Protein AF-A0A8B9P6G5-F1 (afdb_monomer_lite)

Sequence (160 aa):
PILQTDAKRKMTEEEDNFTREVTEFNNEYGLTSNRDLLIKKKVKTEINDLENEAALLKSEMESMEHKNVQLNALQLQKNELKQDLFALQSKLKVIRKAKGITKDLEAEKVQVTEKPQTDPECLRLKKELENYKEDHWENICETFRTEIEILQMEKKKLVF

pLDDT: mean 90.41, std 10.18, range [47.53, 98.62]

Secondary structure (DSSP, 8-state):
-HHHHHHHHHHHHHHHHHHHHHHHHHHHTT-STTHHHHHHHHHHHHHHHHHHHHHHHHHHHHHHHHHHHHHHHHHHHHHHHHHHHHHHHHHHHHHHHHHHHHHHHHHHHHHHHHHHHH-HHHHHHHHHHHHIIIIIHHHHHHHHHHHHHHHHHHHHHTT-

InterPro domains:
  IPR029618 Coiled-coil domain-containing protein 172 [PF28385] (6-151)
  IPR029618 Coiled-coil domain-containing protein 172 [PTHR22419] (6-156)

Structure (mmCIF, N/CA/C/O backbone):
data_AF-A0A8B9P6G5-F1
#
_entry.id   AF-A0A8B9P6G5-F1
#
loop_
_atom_site.group_PDB
_atom_site.id
_atom_site.type_symbol
_atom_site.label_atom_id
_atom_site.label_alt_id
_atom_site.label_comp_id
_atom_site.label_asym_id
_atom_site.label_entity_id
_atom_site.label_seq_id
_atom_site.pdbx_PDB_ins_code
_atom_site.Cartn_x
_atom_site.Cartn_y
_atom_site.Cartn_z
_atom_site.occupancy
_atom_site.B_iso_or_equiv
_atom_site.auth_seq_id
_atom_site.auth_comp_id
_atom_site.auth_asym_id
_atom_site.auth_atom_id
_atom_site.pdbx_PDB_model_num
ATOM 1 N N . PRO A 1 1 ? -62.113 34.111 59.121 1.00 60.06 1 PRO A N 1
ATOM 2 C CA . PRO A 1 1 ? -62.523 32.797 58.557 1.00 60.06 1 PRO A CA 1
ATOM 3 C C . PRO A 1 1 ? -61.521 32.231 57.534 1.00 60.06 1 PRO A C 1
ATOM 5 O O . PRO A 1 1 ? -61.007 31.147 57.764 1.00 60.06 1 PRO A O 1
ATOM 8 N N . ILE A 1 2 ? -61.186 32.983 56.474 1.00 58.94 2 ILE A N 1
ATOM 9 C CA . ILE A 1 2 ? -60.310 32.534 55.364 1.00 58.94 2 ILE A CA 1
ATOM 10 C C . ILE A 1 2 ? -58.850 32.293 55.815 1.00 58.94 2 ILE A C 1
ATOM 12 O O . ILE A 1 2 ? -58.266 31.254 55.526 1.00 58.94 2 ILE A O 1
ATOM 16 N N . LEU A 1 3 ? -58.293 33.183 56.644 1.00 60.19 3 LEU A N 1
ATOM 17 C CA . LEU A 1 3 ? -56.937 33.031 57.208 1.00 60.19 3 LEU A CA 1
ATOM 18 C C . LEU A 1 3 ? -56.778 31.792 58.112 1.00 60.19 3 LEU A C 1
ATOM 20 O O . LEU A 1 3 ? -55.692 31.234 58.228 1.00 60.19 3 LEU A O 1
ATOM 24 N N . GLN A 1 4 ? -57.864 31.346 58.752 1.00 63.97 4 GLN A N 1
ATOM 25 C CA . GLN A 1 4 ? -57.852 30.197 59.661 1.00 63.97 4 GLN A CA 1
ATOM 26 C C . GLN A 1 4 ? -57.921 28.865 58.897 1.00 63.97 4 GLN A C 1
ATOM 28 O O . GLN A 1 4 ? -57.390 27.860 59.362 1.00 63.97 4 GLN A O 1
ATOM 33 N N . THR A 1 5 ? -58.543 28.857 57.714 1.00 69.62 5 THR A N 1
ATOM 34 C CA . THR A 1 5 ? -58.526 27.717 56.786 1.00 69.62 5 THR A CA 1
ATOM 35 C C . THR A 1 5 ? -57.180 27.571 56.074 1.00 69.62 5 THR A C 1
ATOM 37 O O . THR A 1 5 ? -56.708 26.447 55.932 1.00 69.62 5 THR A O 1
ATOM 40 N N . ASP A 1 6 ? -56.515 28.674 55.717 1.00 74.44 6 ASP A N 1
ATOM 41 C CA . ASP A 1 6 ? -55.178 28.631 55.102 1.00 74.44 6 ASP A CA 1
ATOM 42 C C . ASP A 1 6 ? -54.092 28.186 56.091 1.00 74.44 6 ASP A C 1
ATOM 44 O O . ASP A 1 6 ? -53.220 27.394 55.740 1.00 74.44 6 ASP A O 1
ATOM 48 N N . ALA A 1 7 ? -54.171 28.630 57.350 1.00 79.62 7 ALA A N 1
ATOM 49 C CA . ALA A 1 7 ? -53.271 28.167 58.406 1.00 79.62 7 ALA A CA 1
ATOM 50 C C . ALA A 1 7 ? -53.431 26.663 58.686 1.00 79.62 7 ALA A C 1
ATOM 52 O O . ALA A 1 7 ? -52.439 25.963 58.870 1.00 79.62 7 ALA A O 1
ATOM 53 N N . LYS A 1 8 ? -54.670 26.150 58.666 1.00 83.19 8 LYS A N 1
ATOM 54 C CA . LYS A 1 8 ? -54.934 24.710 58.794 1.00 83.19 8 LYS A CA 1
ATOM 55 C C . LYS A 1 8 ? -54.359 23.916 57.626 1.00 83.19 8 LYS A C 1
ATOM 57 O O . LYS A 1 8 ? -53.746 22.890 57.878 1.00 83.19 8 LYS A O 1
ATOM 62 N N . ARG A 1 9 ? -54.510 24.401 56.386 1.00 87.25 9 ARG A N 1
ATOM 63 C CA . ARG A 1 9 ? -53.948 23.750 55.190 1.00 87.25 9 ARG A CA 1
ATOM 64 C C . ARG A 1 9 ? -52.421 23.678 55.245 1.00 87.25 9 ARG A C 1
ATOM 66 O O . ARG A 1 9 ? -51.871 22.606 55.047 1.00 87.25 9 ARG A O 1
ATOM 73 N N . LYS A 1 10 ? -51.751 24.789 55.572 1.00 88.56 10 LYS A N 1
ATOM 74 C CA . LYS A 1 10 ? -50.284 24.816 55.711 1.00 88.56 10 LYS A CA 1
ATOM 75 C C . LYS A 1 10 ? -49.778 23.865 56.792 1.00 88.56 10 LYS A C 1
ATOM 77 O O . LYS A 1 10 ? -48.741 23.246 56.623 1.00 88.56 10 LYS A O 1
ATOM 82 N N . MET A 1 11 ? -50.515 23.748 57.894 1.00 88.69 11 MET A N 1
ATOM 83 C CA . MET A 1 11 ? -50.183 22.809 58.964 1.00 88.69 11 MET A CA 1
ATOM 84 C C . MET A 1 11 ? -50.284 21.352 58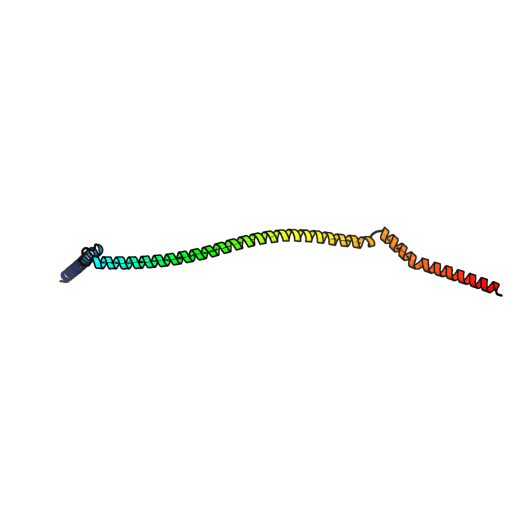.499 1.00 88.69 11 MET A C 1
ATOM 86 O O . MET A 1 11 ? -49.424 20.560 58.854 1.00 88.69 11 MET A O 1
ATOM 90 N N . THR A 1 12 ? -51.289 21.015 57.682 1.00 91.50 12 THR A N 1
ATOM 91 C CA . THR A 1 12 ? -51.428 19.654 57.132 1.00 91.50 12 THR A CA 1
ATOM 92 C C . THR A 1 12 ? -50.346 19.355 56.098 1.00 91.50 12 THR A C 1
ATOM 94 O O . THR A 1 12 ? -49.757 18.285 56.137 1.00 91.50 12 THR A O 1
ATOM 97 N N . GLU A 1 13 ? -50.028 20.313 55.220 1.00 92.88 13 GLU A N 1
ATOM 98 C CA . GLU A 1 13 ? -48.918 20.174 54.267 1.00 92.88 13 GLU A CA 1
ATOM 99 C C . GLU A 1 13 ? -47.581 19.934 54.972 1.00 92.88 13 GLU A C 1
ATOM 101 O O . GLU A 1 13 ? -46.838 19.052 54.559 1.00 92.88 13 GLU A O 1
ATOM 106 N N . GLU A 1 14 ? -47.279 20.683 56.034 1.00 94.06 14 GLU A N 1
ATOM 107 C CA . GLU A 1 14 ? -46.019 20.534 56.767 1.00 94.06 14 GLU A CA 1
ATOM 108 C C . GLU A 1 14 ? -45.949 19.208 57.538 1.00 94.06 14 GLU A C 1
ATOM 110 O O . GLU A 1 14 ? -44.894 18.580 57.601 1.00 94.06 14 GLU A O 1
ATOM 115 N N . GLU A 1 15 ? -47.073 18.743 58.088 1.00 92.75 15 GLU A N 1
ATOM 116 C CA . GLU A 1 15 ? -47.178 17.436 58.746 1.00 92.75 15 GLU A CA 1
ATOM 117 C C . GLU A 1 15 ? -46.979 16.281 57.750 1.00 92.75 15 GLU A C 1
ATOM 119 O O . GLU A 1 15 ? -46.229 15.338 58.029 1.00 92.75 15 GLU A O 1
ATOM 124 N N . ASP A 1 16 ? -47.581 16.383 56.563 1.00 95.38 16 ASP A N 1
ATOM 125 C CA . ASP A 1 16 ? -47.381 15.434 55.466 1.00 95.38 16 ASP A CA 1
ATOM 126 C C . ASP A 1 16 ? -45.922 15.450 54.989 1.00 95.38 16 ASP A C 1
ATOM 128 O O . ASP A 1 16 ? -45.326 14.398 54.734 1.00 95.38 16 ASP A O 1
ATOM 132 N N . ASN A 1 17 ? -45.323 16.641 54.900 1.00 95.81 17 ASN A N 1
ATOM 133 C CA . ASN A 1 17 ? -43.938 16.827 54.485 1.00 95.81 17 ASN A CA 1
ATOM 134 C C . ASN A 1 17 ? -42.965 16.199 55.493 1.00 95.81 17 ASN A C 1
ATOM 136 O O . ASN A 1 17 ? -42.117 15.395 55.111 1.00 95.81 17 ASN A O 1
ATOM 140 N N . PHE A 1 18 ? -43.158 16.471 56.785 1.00 95.88 18 PHE A N 1
ATOM 141 C CA . PHE A 1 18 ? -42.384 15.872 57.870 1.00 95.88 18 PHE A CA 1
ATOM 142 C C . PHE A 1 18 ? -42.514 14.346 57.885 1.00 95.88 18 PHE A C 1
ATOM 144 O O . PHE A 1 18 ? -41.520 13.627 57.979 1.00 95.88 18 PHE A O 1
ATOM 151 N N . THR A 1 19 ? -43.735 13.827 57.740 1.00 93.06 19 THR A N 1
ATOM 152 C CA . THR A 1 19 ? -43.983 12.379 57.712 1.00 93.06 19 THR A CA 1
ATOM 153 C C . THR A 1 19 ? -43.292 11.716 56.518 1.00 93.06 19 THR A C 1
ATOM 155 O O . THR A 1 19 ? -42.714 10.632 56.661 1.00 93.06 19 THR A O 1
ATOM 158 N N . ARG A 1 20 ? -43.295 12.368 55.348 1.00 95.12 20 ARG A N 1
ATOM 159 C CA . ARG A 1 20 ? -42.554 11.915 54.164 1.00 95.12 20 ARG A CA 1
ATOM 160 C C . ARG A 1 20 ? -41.049 11.908 54.411 1.00 95.12 20 ARG A C 1
ATOM 162 O O . ARG A 1 20 ? -40.436 10.867 54.198 1.00 95.12 20 ARG A O 1
ATOM 169 N N . GLU A 1 21 ? -40.475 13.004 54.900 1.00 94.88 21 GLU A N 1
ATOM 170 C CA . GLU A 1 21 ? -39.034 13.110 55.168 1.00 94.88 21 GLU A CA 1
ATOM 171 C C . GLU A 1 21 ? -38.564 12.069 56.191 1.00 94.88 21 GLU A C 1
ATOM 173 O O . GLU A 1 21 ? -37.573 11.378 55.965 1.00 94.88 21 GLU A O 1
ATOM 178 N N . VAL A 1 22 ? -39.311 11.878 57.284 1.00 92.44 22 VAL A N 1
ATOM 179 C CA . VAL A 1 22 ? -39.012 10.843 58.288 1.00 92.44 22 VAL A CA 1
ATOM 180 C C . VAL A 1 22 ? -39.090 9.445 57.674 1.00 92.44 22 VAL A C 1
ATOM 182 O O . VAL A 1 22 ? -38.269 8.582 57.984 1.00 92.44 22 VAL A O 1
ATOM 185 N N . THR A 1 23 ? -40.052 9.200 56.784 1.00 88.81 23 THR A N 1
ATOM 186 C CA . THR A 1 23 ? -40.181 7.913 56.089 1.00 88.81 23 THR A CA 1
ATOM 187 C C . THR A 1 23 ? -39.030 7.681 55.110 1.00 88.81 23 THR A C 1
ATOM 189 O O . THR A 1 23 ? -38.468 6.587 55.084 1.00 88.81 23 THR A O 1
ATOM 192 N N . GLU A 1 24 ? -38.647 8.689 54.327 1.00 89.50 24 GLU A N 1
ATOM 193 C CA . GLU A 1 24 ? -37.509 8.631 53.405 1.00 89.50 24 GLU A CA 1
ATOM 194 C C . GLU A 1 24 ? -36.198 8.407 54.157 1.00 89.50 24 GLU A C 1
ATOM 196 O O . GLU A 1 24 ? -35.487 7.455 53.841 1.00 89.50 24 GLU A O 1
ATOM 201 N N . PHE A 1 25 ? -35.946 9.171 55.222 1.00 89.62 25 PHE A N 1
ATOM 202 C CA . PHE A 1 25 ? -34.788 9.000 56.096 1.00 89.62 25 PHE A CA 1
ATOM 203 C C . PHE A 1 25 ? -34.736 7.589 56.697 1.00 89.62 25 PHE A C 1
ATOM 205 O O . PHE A 1 25 ? -33.726 6.889 56.605 1.00 89.62 25 PHE A O 1
ATOM 212 N N . ASN A 1 26 ? -35.845 7.116 57.271 1.00 86.81 26 ASN A N 1
ATOM 213 C CA . ASN A 1 26 ? -35.894 5.782 57.863 1.00 86.81 26 ASN A CA 1
ATOM 214 C C . ASN A 1 26 ? -35.660 4.678 56.817 1.00 86.81 26 ASN A C 1
ATOM 216 O O . ASN A 1 26 ? -35.025 3.673 57.136 1.00 86.81 26 ASN A O 1
ATOM 220 N N . ASN A 1 27 ? -36.124 4.855 55.577 1.00 85.12 27 ASN A N 1
ATOM 221 C CA . ASN A 1 27 ? -35.876 3.912 54.485 1.00 85.12 27 ASN A CA 1
ATOM 222 C C . ASN A 1 27 ? -34.430 3.977 53.966 1.00 85.12 27 ASN A C 1
ATOM 224 O O . ASN A 1 27 ? -33.841 2.931 53.691 1.00 85.12 27 ASN A O 1
ATOM 228 N N . GLU A 1 28 ? -33.851 5.173 53.850 1.00 84.81 28 GLU A N 1
ATOM 229 C CA . GLU A 1 28 ? -32.480 5.397 53.377 1.00 84.81 28 GLU A CA 1
ATOM 230 C C . GLU A 1 28 ? -31.449 4.773 54.324 1.00 84.81 28 GLU A C 1
ATOM 232 O O . GLU A 1 28 ? -30.533 4.074 53.883 1.00 84.81 28 GLU A O 1
ATOM 237 N N . TYR A 1 29 ? -31.647 4.948 55.632 1.00 82.12 29 TYR A N 1
ATOM 238 C CA . TYR A 1 29 ? -30.762 4.405 56.666 1.00 82.12 29 TYR A CA 1
ATOM 239 C C . TYR A 1 29 ? -31.187 3.021 57.181 1.00 82.12 29 TYR A C 1
ATOM 241 O O . TYR A 1 29 ? -30.508 2.435 58.028 1.00 82.12 29 TYR A O 1
ATOM 249 N N . GLY A 1 30 ? -32.286 2.462 56.665 1.00 80.12 30 GLY A N 1
ATOM 250 C CA . GLY A 1 30 ? -32.758 1.127 57.032 1.00 80.12 30 GLY A CA 1
ATOM 251 C C . GLY A 1 30 ? -33.189 1.006 58.497 1.00 80.12 30 GLY A C 1
ATOM 252 O O . GLY A 1 30 ? -32.959 -0.025 59.123 1.00 80.12 30 GLY A O 1
ATOM 253 N N . LEU A 1 31 ? -33.787 2.056 59.057 1.00 84.19 31 LEU A N 1
ATOM 254 C CA . LEU A 1 31 ? -34.293 2.098 60.436 1.00 84.19 31 LEU A CA 1
ATOM 255 C C . LEU A 1 31 ? -35.680 1.441 60.581 1.00 84.19 31 LEU A C 1
ATOM 257 O O . LEU A 1 31 ? -36.231 1.358 61.676 1.00 84.19 31 LEU A O 1
ATOM 261 N N . THR A 1 32 ? -36.245 0.961 59.476 1.00 82.56 32 THR A N 1
ATOM 262 C CA . THR A 1 32 ? -37.545 0.296 59.374 1.00 82.56 32 THR A CA 1
ATOM 263 C C . THR A 1 32 ? -37.435 -1.233 59.438 1.00 82.56 32 THR A C 1
ATOM 265 O O . THR A 1 32 ? -36.417 -1.842 59.106 1.00 82.56 32 THR A O 1
ATOM 268 N N . SER A 1 33 ? -38.541 -1.901 59.778 1.00 79.62 33 SER A N 1
ATOM 269 C CA . SER A 1 33 ? -38.641 -3.371 59.846 1.00 79.62 33 SER A CA 1
ATOM 270 C C . SER A 1 33 ? -38.437 -4.080 58.496 1.00 79.62 33 SER A C 1
ATOM 272 O O . SER A 1 33 ? -38.246 -5.291 58.464 1.00 79.62 33 SER A O 1
ATOM 274 N N . ASN A 1 34 ? -38.498 -3.349 57.376 1.00 83.81 34 ASN A N 1
ATOM 275 C CA . ASN A 1 34 ? -38.320 -3.868 56.014 1.00 83.81 34 ASN A CA 1
ATOM 276 C C . ASN A 1 34 ? -36.901 -3.636 55.450 1.00 83.81 34 ASN A C 1
ATOM 278 O O . ASN A 1 34 ? -36.689 -3.835 54.250 1.00 83.81 34 ASN A O 1
ATOM 282 N N . ARG A 1 35 ? -35.933 -3.248 56.295 1.00 85.69 35 ARG A N 1
ATOM 283 C CA . ARG A 1 35 ? -34.525 -3.001 55.935 1.00 85.69 35 ARG A CA 1
ATOM 284 C C . ARG A 1 35 ? -33.934 -4.067 55.010 1.00 85.69 35 ARG A C 1
ATOM 286 O O . ARG A 1 35 ? -33.389 -3.728 53.963 1.00 85.69 35 ARG A O 1
ATOM 293 N N . ASP A 1 36 ? -34.058 -5.342 55.368 1.00 87.31 36 ASP A N 1
ATOM 294 C CA . ASP A 1 36 ? -33.446 -6.441 54.607 1.00 87.31 36 ASP A CA 1
ATOM 295 C C . ASP A 1 36 ? -33.986 -6.525 53.174 1.00 87.31 36 ASP A C 1
ATOM 297 O O . ASP A 1 36 ? -33.244 -6.793 52.227 1.00 87.31 36 ASP A O 1
ATOM 301 N N . LEU A 1 37 ? -35.279 -6.239 52.993 1.00 87.75 37 LEU A N 1
ATOM 302 C CA . LEU A 1 37 ? -35.918 -6.218 51.681 1.00 87.75 37 LEU A CA 1
ATOM 303 C C . LEU A 1 37 ? -35.430 -5.032 50.837 1.00 87.75 37 LEU A C 1
ATOM 305 O O . LEU A 1 37 ? -35.158 -5.207 49.647 1.00 87.75 37 LEU A O 1
ATOM 309 N N . LEU A 1 38 ? -35.277 -3.850 51.445 1.00 86.25 38 LEU A N 1
ATOM 310 C CA . LEU A 1 38 ? -34.739 -2.660 50.777 1.00 86.25 38 LEU A CA 1
ATOM 311 C C . LEU A 1 38 ? -33.277 -2.855 50.358 1.00 86.25 38 LEU A C 1
ATOM 313 O O . LEU A 1 38 ? -32.936 -2.594 49.203 1.00 86.25 38 LEU A O 1
ATOM 317 N N . ILE A 1 39 ? -32.438 -3.394 51.248 1.00 87.38 39 ILE A N 1
ATOM 318 C CA . ILE A 1 39 ? -31.036 -3.717 50.947 1.00 87.38 39 ILE A CA 1
ATOM 319 C C . ILE A 1 39 ? -30.966 -4.728 49.805 1.00 87.38 39 ILE A C 1
ATOM 321 O O . ILE A 1 39 ? -30.250 -4.501 48.834 1.00 87.38 39 ILE A O 1
ATOM 325 N N . LYS A 1 40 ? -31.748 -5.813 49.862 1.00 91.25 40 LYS A N 1
ATOM 326 C CA . LYS A 1 40 ? -31.765 -6.831 48.803 1.00 91.25 40 LYS A CA 1
ATOM 327 C C . LYS A 1 40 ? -32.187 -6.253 47.452 1.00 91.25 40 LYS A C 1
ATOM 329 O O . LYS A 1 40 ? -31.613 -6.624 46.431 1.00 91.25 40 LYS A O 1
ATOM 334 N N . LYS A 1 41 ? -33.171 -5.346 47.434 1.00 91.19 41 LYS A N 1
ATOM 335 C CA . LYS A 1 41 ? -33.589 -4.648 46.211 1.00 91.19 41 LYS A CA 1
ATOM 336 C C . LYS A 1 41 ? -32.458 -3.774 45.668 1.00 91.19 41 LYS A C 1
ATOM 338 O O . LYS A 1 41 ? -32.148 -3.895 44.490 1.00 91.19 41 LYS A O 1
ATOM 343 N N . LYS A 1 42 ? -31.823 -2.961 46.520 1.00 90.94 42 LYS A N 1
ATOM 344 C CA . LYS A 1 42 ? -30.702 -2.093 46.131 1.00 90.94 42 LYS A CA 1
ATOM 345 C C . LYS A 1 42 ? -29.527 -2.903 45.584 1.00 90.94 42 LYS A C 1
ATOM 347 O O . LYS A 1 42 ? -29.064 -2.616 44.492 1.00 90.94 42 LYS A O 1
ATOM 352 N N . VAL A 1 43 ? -29.118 -3.958 46.290 1.00 94.81 43 VAL A N 1
ATOM 353 C CA . VAL A 1 43 ? -28.046 -4.867 45.854 1.00 94.81 43 VAL A CA 1
ATOM 354 C C . VAL A 1 43 ? -28.379 -5.506 44.508 1.00 94.81 43 VAL A C 1
ATOM 356 O O . VAL A 1 43 ? -27.517 -5.579 43.645 1.00 94.81 43 VAL A O 1
ATOM 359 N N . LYS A 1 44 ? -29.625 -5.947 44.296 1.00 97.31 44 LYS A N 1
ATOM 360 C CA . LYS A 1 44 ? -30.033 -6.532 43.013 1.00 97.31 44 LYS A CA 1
ATOM 361 C C . LYS A 1 44 ? -29.954 -5.524 41.864 1.00 97.31 44 LYS A C 1
ATOM 363 O O . LYS A 1 44 ? -29.520 -5.897 40.781 1.00 97.31 44 LYS A O 1
ATOM 368 N N . THR A 1 45 ? -30.394 -4.287 42.087 1.00 96.56 45 THR A N 1
ATOM 369 C CA . THR A 1 45 ? -30.282 -3.227 41.078 1.00 96.56 45 THR A CA 1
ATOM 370 C C . THR A 1 45 ? -28.816 -2.934 40.769 1.00 96.56 45 THR A C 1
ATOM 372 O O . THR A 1 45 ? -28.438 -2.992 39.610 1.00 96.56 45 THR A O 1
ATOM 375 N N . GLU A 1 46 ? -27.986 -2.754 41.798 1.00 97.25 46 GLU A N 1
ATOM 376 C CA . GLU A 1 46 ? -26.554 -2.481 41.637 1.00 97.25 46 GLU A CA 1
ATOM 377 C C . GLU A 1 46 ? -25.833 -3.603 40.873 1.00 97.25 46 GLU A C 1
ATOM 379 O O . GLU A 1 46 ? -25.047 -3.338 39.974 1.00 97.25 46 GLU A O 1
ATOM 384 N N . ILE A 1 47 ? -26.128 -4.871 41.190 1.00 97.81 47 ILE A N 1
ATOM 385 C CA . ILE A 1 47 ? -25.561 -6.020 40.468 1.00 97.81 47 ILE A CA 1
ATOM 386 C C . ILE A 1 47 ? -25.945 -5.967 38.990 1.00 97.81 47 ILE A C 1
ATOM 388 O O . ILE A 1 47 ? -25.074 -6.120 38.142 1.00 97.81 47 ILE A O 1
ATOM 392 N N . ASN A 1 48 ? -27.220 -5.726 38.678 1.00 98.06 48 ASN A N 1
ATOM 393 C CA . ASN A 1 48 ? -27.669 -5.641 37.290 1.00 98.06 48 ASN A CA 1
ATOM 394 C C . ASN A 1 48 ? -26.989 -4.485 36.538 1.00 98.06 48 ASN A C 1
ATOM 396 O O . ASN A 1 48 ? -26.627 -4.643 35.374 1.00 98.06 48 ASN A O 1
ATOM 400 N N . ASP A 1 49 ? -26.827 -3.331 37.184 1.00 98.38 49 ASP A N 1
ATOM 401 C CA . ASP A 1 49 ? -26.182 -2.164 36.579 1.00 98.38 49 ASP A CA 1
ATOM 402 C C . ASP A 1 49 ? -24.701 -2.456 36.295 1.00 98.38 49 ASP A C 1
ATOM 404 O O . ASP A 1 49 ? -24.240 -2.268 35.168 1.00 98.38 49 ASP A O 1
ATOM 408 N N . LEU A 1 50 ? -23.990 -3.046 37.261 1.00 98.44 50 LEU A N 1
ATOM 409 C CA . LEU A 1 50 ? -22.597 -3.472 37.096 1.00 98.44 50 LEU A CA 1
ATOM 410 C C . LEU A 1 50 ? -22.431 -4.560 36.026 1.00 98.44 50 LEU A C 1
ATOM 412 O O . LEU A 1 50 ? -21.470 -4.530 35.258 1.00 98.44 50 LEU A O 1
ATOM 416 N N . GLU A 1 51 ? -23.351 -5.523 35.943 1.00 98.44 51 GLU A N 1
ATOM 417 C CA . GLU A 1 51 ? -23.343 -6.554 34.898 1.00 98.44 51 GLU A CA 1
ATOM 418 C C . GLU A 1 51 ? -23.523 -5.941 33.502 1.00 98.44 51 GLU A C 1
ATOM 420 O O . GLU A 1 51 ? -22.827 -6.332 32.559 1.00 98.44 51 GLU A O 1
ATOM 425 N N . ASN A 1 52 ? -24.404 -4.946 33.369 1.00 98.19 52 ASN A N 1
ATOM 426 C CA . ASN A 1 52 ? -24.600 -4.216 32.119 1.00 98.19 52 ASN A CA 1
ATOM 427 C C . ASN A 1 52 ? -23.357 -3.402 31.736 1.00 98.19 52 ASN A C 1
ATOM 429 O O . ASN A 1 52 ? -22.922 -3.460 30.584 1.00 98.19 52 ASN A O 1
ATOM 433 N N . GLU A 1 53 ? -22.751 -2.681 32.683 1.00 98.38 53 GLU A N 1
ATOM 434 C CA . GLU A 1 53 ? -21.506 -1.940 32.450 1.00 98.38 53 GLU A CA 1
ATOM 435 C C . GLU A 1 53 ? -20.361 -2.870 32.037 1.00 98.38 53 GLU A C 1
ATOM 437 O O . GLU A 1 53 ? -19.650 -2.591 31.069 1.00 98.38 53 GLU A O 1
ATOM 442 N N . ALA A 1 54 ? -20.215 -4.019 32.704 1.00 98.44 54 ALA A N 1
ATOM 443 C CA . ALA A 1 54 ? -19.211 -5.018 32.355 1.00 98.44 54 ALA A CA 1
ATOM 444 C C . ALA A 1 54 ? -19.419 -5.573 30.935 1.00 98.44 54 ALA A C 1
ATOM 446 O O . ALA A 1 54 ? -18.449 -5.760 30.194 1.00 98.44 54 ALA A O 1
ATOM 447 N N . ALA A 1 55 ? -20.670 -5.807 30.528 1.00 98.44 55 ALA A N 1
ATOM 448 C CA . ALA A 1 55 ? -20.994 -6.251 29.175 1.00 98.44 55 ALA A CA 1
ATOM 449 C C . ALA A 1 55 ? -20.658 -5.183 28.119 1.00 98.44 55 ALA A C 1
ATOM 451 O O . ALA A 1 55 ? -20.077 -5.509 27.079 1.00 98.44 55 ALA A O 1
ATOM 452 N N . LEU A 1 56 ? -20.967 -3.911 28.397 1.00 98.50 56 LEU A N 1
ATOM 453 C CA . LEU A 1 56 ? -20.624 -2.789 27.520 1.00 98.50 56 LEU A CA 1
ATOM 454 C C . LEU A 1 56 ? -19.107 -2.644 27.369 1.00 98.50 56 LEU A C 1
ATOM 456 O O . LEU A 1 56 ? -18.610 -2.638 26.241 1.00 98.50 56 LEU A O 1
ATOM 460 N N . LEU A 1 57 ? -18.370 -2.627 28.482 1.00 98.50 57 LEU A N 1
ATOM 461 C CA . LEU A 1 57 ? -16.909 -2.539 28.481 1.00 98.50 57 LEU A CA 1
ATOM 462 C C . LEU A 1 57 ? -16.269 -3.690 27.707 1.00 98.50 57 LEU A C 1
ATOM 464 O O . LEU A 1 57 ? -15.365 -3.468 26.903 1.00 98.50 57 LEU A O 1
ATOM 468 N N . LYS A 1 58 ? -16.767 -4.919 27.883 1.00 98.44 58 LYS A N 1
ATOM 469 C CA . LYS A 1 58 ? -16.285 -6.075 27.122 1.00 98.44 58 LYS A CA 1
ATOM 470 C C . LYS A 1 58 ? -16.461 -5.874 25.615 1.00 98.44 58 LYS A C 1
ATOM 472 O O . LYS A 1 58 ? -15.521 -6.109 24.859 1.00 98.44 58 LYS A O 1
ATOM 477 N N . SER A 1 59 ? -17.632 -5.403 25.182 1.00 98.19 59 SER A N 1
ATOM 478 C CA . SER A 1 59 ? -17.894 -5.143 23.760 1.00 98.19 59 SER A CA 1
ATOM 479 C C . SER A 1 59 ? -16.994 -4.040 23.185 1.00 98.19 59 SER A C 1
ATOM 481 O O . SER A 1 59 ? -16.526 -4.133 22.047 1.00 98.19 59 SER A O 1
ATOM 483 N N . GLU A 1 60 ? -16.688 -3.014 23.982 1.00 98.38 60 GLU A N 1
ATOM 484 C CA . GLU A 1 60 ? -15.789 -1.933 23.587 1.00 98.38 60 GLU A CA 1
ATOM 485 C C . GLU A 1 60 ? -14.341 -2.423 23.474 1.00 98.38 60 GLU A C 1
ATOM 487 O O . GLU A 1 60 ? -13.664 -2.119 22.489 1.00 98.38 60 GLU A O 1
ATOM 492 N N . MET A 1 61 ? -13.885 -3.246 24.424 1.00 98.19 61 MET A N 1
ATOM 493 C CA . MET A 1 61 ? -12.569 -3.886 24.372 1.00 98.19 61 MET A CA 1
ATOM 494 C C . MET A 1 61 ? -12.407 -4.757 23.123 1.00 98.19 61 MET A C 1
ATOM 496 O O . MET A 1 61 ? -11.402 -4.640 22.425 1.00 98.19 61 MET A O 1
ATOM 500 N N . GLU A 1 62 ? -13.403 -5.583 22.795 1.00 98.19 62 GLU A N 1
ATOM 501 C CA . GLU A 1 62 ? -13.393 -6.412 21.582 1.00 98.19 62 GLU A CA 1
ATOM 502 C C . GLU A 1 62 ? -13.343 -5.551 20.303 1.00 98.19 62 GLU A C 1
ATOM 504 O O . GLU A 1 62 ? -12.590 -5.845 19.370 1.00 98.19 62 GLU A O 1
ATOM 509 N N . SER A 1 63 ? -14.085 -4.439 20.275 1.00 98.12 63 SER A N 1
ATOM 510 C CA . SER A 1 63 ? -14.058 -3.471 19.169 1.00 98.12 63 SER A CA 1
ATOM 511 C C . SER A 1 63 ? -12.690 -2.801 19.014 1.00 98.12 63 SER A C 1
ATOM 513 O O . SER A 1 63 ? -12.186 -2.654 17.896 1.00 98.12 63 SER A O 1
ATOM 515 N N . MET A 1 64 ? -12.063 -2.407 20.125 1.00 98.06 64 MET A N 1
ATOM 516 C CA . MET A 1 64 ? -10.720 -1.826 20.121 1.00 98.06 64 MET A CA 1
ATOM 517 C C . MET A 1 64 ? -9.666 -2.825 19.649 1.00 98.06 64 MET A C 1
ATOM 519 O O . MET A 1 64 ? -8.828 -2.456 18.827 1.00 98.06 64 MET A O 1
ATOM 523 N N . GLU A 1 65 ? -9.734 -4.079 20.094 1.00 97.75 65 GLU A N 1
ATOM 524 C CA . GLU A 1 65 ? -8.815 -5.129 19.652 1.00 97.75 65 GLU A CA 1
ATOM 525 C C . GLU A 1 65 ? -8.913 -5.336 18.136 1.00 97.75 65 GLU A C 1
ATOM 527 O O . GLU A 1 65 ? -7.905 -5.322 17.427 1.00 97.75 65 GLU A O 1
ATOM 532 N N . HIS A 1 66 ? -10.135 -5.409 17.597 1.00 97.69 66 HIS A N 1
ATOM 533 C CA . HIS A 1 66 ? -10.330 -5.532 16.155 1.00 97.69 66 HIS A CA 1
ATOM 534 C C . HIS A 1 66 ? -9.760 -4.334 15.377 1.00 97.69 66 HIS A C 1
ATOM 536 O O . HIS A 1 66 ? -9.063 -4.514 14.374 1.00 97.69 66 HIS A O 1
ATOM 542 N N . LYS A 1 67 ? -10.004 -3.104 15.850 1.00 97.94 67 LYS A N 1
ATOM 543 C CA . LYS A 1 67 ? -9.435 -1.884 15.249 1.00 97.94 67 LYS A CA 1
ATOM 544 C C . LYS A 1 67 ? -7.907 -1.881 15.308 1.00 97.94 67 LYS A C 1
ATOM 546 O O . LYS A 1 67 ? -7.268 -1.459 14.347 1.00 97.94 67 LYS A O 1
ATOM 551 N N . ASN A 1 68 ? -7.320 -2.368 16.397 1.00 98.00 68 ASN A N 1
ATOM 552 C CA . ASN A 1 68 ? -5.874 -2.464 16.559 1.00 98.00 68 ASN A CA 1
ATOM 553 C C . ASN A 1 68 ? -5.255 -3.441 15.544 1.00 98.00 68 ASN A C 1
ATOM 555 O O . ASN A 1 68 ? -4.269 -3.112 14.884 1.00 98.00 68 ASN A O 1
ATOM 559 N N . VAL A 1 69 ? -5.878 -4.606 15.335 1.00 97.31 69 VAL A N 1
ATOM 560 C CA . VAL A 1 69 ? -5.466 -5.560 14.290 1.00 97.31 69 VAL A CA 1
ATOM 561 C C . VAL A 1 69 ? -5.513 -4.918 12.899 1.00 97.31 69 VAL A C 1
ATOM 563 O O . VAL A 1 69 ? -4.541 -5.010 12.146 1.00 97.31 69 VAL A O 1
ATOM 566 N N . GLN A 1 70 ? -6.603 -4.219 12.564 1.00 97.81 70 GLN A N 1
ATOM 567 C CA . GLN A 1 70 ? -6.722 -3.515 11.281 1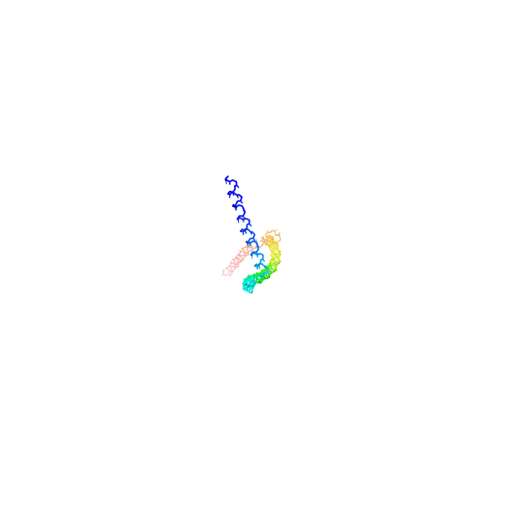.00 97.81 70 GLN A CA 1
ATOM 568 C C . GLN A 1 70 ? -5.653 -2.426 11.114 1.00 97.81 70 GLN A C 1
ATOM 570 O O . GLN A 1 70 ? -5.048 -2.310 10.047 1.00 97.81 70 GLN A O 1
ATOM 575 N N . LEU A 1 71 ? -5.387 -1.648 12.166 1.00 98.19 71 LEU A N 1
ATOM 576 C CA . LEU A 1 71 ? -4.370 -0.600 12.154 1.00 98.19 71 LEU A CA 1
ATOM 577 C C . LEU A 1 71 ? -2.975 -1.177 11.883 1.00 98.19 71 LEU A C 1
ATOM 579 O O . LEU A 1 71 ? -2.237 -0.634 11.061 1.00 98.19 71 LEU A O 1
ATOM 583 N N . ASN A 1 72 ? -2.633 -2.299 12.517 1.00 98.12 72 ASN A N 1
ATOM 584 C CA . ASN A 1 72 ? -1.361 -2.981 12.286 1.00 98.12 72 ASN A CA 1
ATOM 585 C C . ASN A 1 72 ? -1.231 -3.487 10.841 1.00 98.12 72 ASN A C 1
ATOM 587 O O . ASN A 1 72 ? -0.175 -3.319 10.227 1.00 98.12 72 ASN A O 1
ATOM 591 N N . ALA A 1 73 ? -2.305 -4.035 10.263 1.00 98.19 73 ALA A N 1
ATOM 592 C CA . ALA A 1 73 ? -2.318 -4.451 8.860 1.00 98.19 73 ALA A CA 1
ATOM 593 C C . ALA A 1 73 ? -2.109 -3.261 7.903 1.00 98.19 73 ALA A C 1
ATOM 595 O O . ALA A 1 73 ? -1.291 -3.336 6.985 1.00 98.19 73 ALA A O 1
ATOM 596 N N . LEU A 1 74 ? -2.780 -2.131 8.154 1.00 98.50 74 LEU A N 1
ATOM 597 C CA . LEU A 1 74 ? -2.594 -0.900 7.377 1.00 98.50 74 LEU A CA 1
ATOM 598 C C . LEU A 1 74 ? -1.171 -0.342 7.506 1.00 98.50 74 LEU A C 1
ATOM 600 O O . LEU A 1 74 ? -0.596 0.140 6.528 1.00 98.50 74 LEU A O 1
ATOM 604 N N . GLN A 1 75 ? -0.575 -0.422 8.697 1.00 98.56 75 GLN A N 1
ATOM 605 C CA . GLN A 1 75 ? 0.803 0.003 8.936 1.00 98.56 75 GLN A CA 1
ATOM 606 C C . GLN A 1 75 ? 1.799 -0.841 8.123 1.00 98.56 75 GLN A C 1
ATOM 608 O O . GLN A 1 75 ? 2.758 -0.295 7.572 1.00 98.56 75 GLN A O 1
ATOM 613 N N . LEU A 1 76 ? 1.563 -2.154 8.013 1.00 98.44 76 LEU A N 1
ATOM 614 C CA . LEU A 1 76 ? 2.377 -3.048 7.189 1.00 98.44 76 LEU A CA 1
ATOM 615 C C . LEU A 1 76 ? 2.266 -2.686 5.701 1.00 98.44 76 LEU A C 1
ATOM 617 O O . LEU A 1 76 ? 3.287 -2.415 5.070 1.00 98.44 76 LEU A O 1
ATOM 621 N N . GLN A 1 77 ? 1.042 -2.555 5.181 1.00 98.44 77 GLN A N 1
ATOM 622 C CA . GLN A 1 77 ? 0.797 -2.155 3.787 1.00 98.44 77 GLN A CA 1
ATOM 623 C C . GLN A 1 77 ? 1.438 -0.803 3.449 1.00 98.44 77 GLN A C 1
ATOM 625 O O . GLN A 1 77 ? 2.047 -0.627 2.395 1.00 98.44 77 GLN A O 1
ATOM 630 N N . LYS A 1 78 ? 1.358 0.170 4.364 1.00 98.56 78 LYS A N 1
ATOM 631 C CA . LYS A 1 78 ? 2.019 1.473 4.211 1.00 98.56 78 LYS A CA 1
ATOM 632 C C . LYS A 1 78 ? 3.534 1.331 4.038 1.00 98.56 78 LYS A C 1
ATOM 634 O O . LYS A 1 78 ? 4.132 2.065 3.249 1.00 98.56 78 LYS A O 1
ATOM 639 N N . ASN A 1 79 ? 4.163 0.428 4.785 1.00 98.50 79 ASN A N 1
ATOM 640 C CA . ASN A 1 79 ? 5.604 0.203 4.704 1.00 98.50 79 ASN A CA 1
ATOM 641 C C . ASN A 1 79 ? 5.999 -0.504 3.402 1.00 98.50 79 ASN A C 1
ATOM 643 O O . ASN A 1 79 ? 6.986 -0.098 2.787 1.00 98.50 79 ASN A O 1
ATOM 647 N N . GLU A 1 80 ? 5.218 -1.486 2.954 1.00 98.56 80 GLU A N 1
ATOM 648 C CA . GLU A 1 80 ? 5.406 -2.161 1.661 1.00 98.56 80 GLU A CA 1
ATOM 649 C C . GLU A 1 80 ? 5.317 -1.161 0.501 1.00 98.56 80 GLU A C 1
ATOM 651 O O . GLU A 1 80 ? 6.259 -1.021 -0.277 1.00 98.56 80 GLU A O 1
ATOM 656 N N . LEU A 1 81 ? 4.258 -0.345 0.465 1.00 98.62 81 LEU A N 1
ATOM 657 C CA . LEU A 1 81 ? 4.090 0.695 -0.556 1.00 98.62 81 LEU A CA 1
ATOM 658 C C . LEU A 1 81 ? 5.242 1.706 -0.564 1.00 98.62 81 LEU A C 1
AT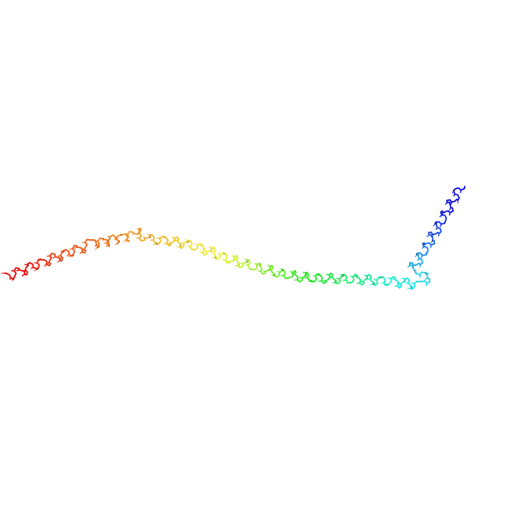OM 660 O O . LEU A 1 81 ? 5.661 2.185 -1.620 1.00 98.62 81 LEU A O 1
ATOM 664 N N . LYS A 1 82 ? 5.787 2.037 0.612 1.00 98.62 82 LYS A N 1
ATOM 665 C CA . LYS A 1 82 ? 6.957 2.915 0.716 1.00 98.62 82 LYS A CA 1
ATOM 666 C C . LYS A 1 82 ? 8.192 2.271 0.080 1.00 98.62 82 LYS A C 1
ATOM 668 O O . LYS A 1 82 ? 8.935 2.968 -0.610 1.00 98.62 82 LYS A O 1
ATOM 673 N N . GLN A 1 83 ? 8.414 0.974 0.294 1.00 98.50 83 GLN A N 1
ATOM 674 C CA . GLN A 1 83 ? 9.518 0.237 -0.328 1.00 98.50 83 GLN A CA 1
ATOM 675 C C . GLN A 1 83 ? 9.354 0.157 -1.851 1.00 98.50 83 GLN A C 1
ATOM 677 O O . GLN A 1 83 ? 10.300 0.467 -2.580 1.00 98.50 83 GLN A O 1
ATOM 682 N N . ASP A 1 84 ? 8.150 -0.150 -2.334 1.00 98.56 84 ASP A N 1
ATOM 683 C CA . ASP A 1 84 ? 7.839 -0.187 -3.766 1.00 98.56 84 ASP A CA 1
ATOM 684 C C . ASP A 1 84 ? 8.071 1.164 -4.440 1.00 98.56 84 ASP A C 1
ATOM 686 O O . ASP A 1 84 ? 8.666 1.241 -5.521 1.00 98.56 84 ASP A O 1
ATOM 690 N N . LEU A 1 85 ? 7.675 2.254 -3.780 1.00 98.62 85 LEU A N 1
ATOM 691 C CA . LEU A 1 85 ? 7.915 3.602 -4.278 1.00 98.62 85 LEU A CA 1
ATOM 692 C C . LEU A 1 85 ? 9.416 3.881 -4.441 1.00 98.62 85 LEU A C 1
ATOM 694 O O . LEU A 1 85 ? 9.831 4.398 -5.482 1.00 98.62 85 LEU A O 1
ATOM 698 N N . PHE A 1 86 ? 10.246 3.503 -3.463 1.00 98.38 86 PHE A N 1
ATOM 699 C CA . PHE A 1 86 ? 11.702 3.634 -3.582 1.00 98.38 86 PHE A CA 1
ATOM 700 C C . PHE A 1 86 ? 12.266 2.785 -4.728 1.00 98.38 86 PHE A C 1
ATOM 702 O O . PHE A 1 86 ? 13.102 3.263 -5.504 1.00 98.38 86 PHE A O 1
ATOM 709 N N . ALA A 1 87 ? 11.790 1.548 -4.883 1.00 98.44 87 ALA A N 1
ATOM 710 C CA . ALA A 1 87 ? 12.213 0.670 -5.968 1.00 98.44 87 ALA A CA 1
ATOM 711 C C . ALA A 1 87 ? 11.860 1.259 -7.347 1.00 98.44 87 ALA A C 1
ATOM 713 O O . ALA A 1 87 ? 12.701 1.285 -8.253 1.00 98.44 87 ALA A O 1
ATOM 714 N N . LEU A 1 88 ? 10.647 1.795 -7.506 1.00 98.44 88 LEU A N 1
ATOM 715 C CA . LEU A 1 88 ? 10.197 2.453 -8.734 1.00 98.44 88 LEU A CA 1
ATOM 716 C C . LEU A 1 88 ? 11.000 3.719 -9.040 1.00 98.44 88 LEU A C 1
ATOM 718 O O . LEU A 1 88 ? 11.397 3.927 -10.188 1.00 98.44 88 LEU A O 1
ATOM 722 N N . GLN A 1 89 ? 11.304 4.538 -8.033 1.00 98.44 89 GLN A N 1
ATOM 723 C CA . GLN A 1 89 ? 12.152 5.722 -8.201 1.00 98.44 89 GLN A CA 1
ATOM 724 C C . GLN A 1 89 ? 13.561 5.354 -8.688 1.00 98.44 89 GLN A C 1
ATOM 726 O O . GLN A 1 89 ? 14.101 6.015 -9.583 1.00 98.44 89 GLN A O 1
ATOM 731 N N . SER A 1 90 ? 14.141 4.275 -8.155 1.00 97.94 90 SER A N 1
ATOM 732 C CA . SER A 1 90 ? 15.433 3.751 -8.610 1.00 97.94 90 SER A CA 1
ATOM 733 C C . SER A 1 90 ? 15.376 3.294 -10.073 1.00 97.94 90 SER A C 1
ATOM 735 O O . SER A 1 90 ? 16.181 3.742 -10.897 1.00 97.94 90 SER A O 1
ATOM 737 N N . LYS A 1 91 ? 14.365 2.492 -10.441 1.00 98.38 91 LYS A N 1
ATOM 738 C CA . LYS A 1 91 ? 14.141 2.053 -11.832 1.00 98.38 91 LYS A CA 1
ATOM 739 C C . LYS A 1 91 ? 13.969 3.241 -12.781 1.00 98.38 91 LYS A C 1
ATOM 741 O O . LYS A 1 91 ? 14.586 3.281 -13.845 1.00 98.38 91 LYS A O 1
ATOM 746 N N . LEU A 1 92 ? 13.200 4.252 -12.379 1.00 98.31 92 LEU A N 1
ATOM 747 C CA . LEU A 1 92 ? 12.984 5.461 -13.171 1.00 98.31 92 LEU A CA 1
ATOM 748 C C . LEU A 1 92 ? 14.292 6.220 -13.437 1.00 98.31 92 LEU A C 1
ATOM 750 O O . LEU A 1 92 ? 14.499 6.727 -14.541 1.00 98.31 92 LEU A O 1
ATOM 754 N N . LYS A 1 93 ? 15.202 6.277 -12.457 1.00 97.94 93 LYS A N 1
ATOM 755 C CA . LYS A 1 93 ? 16.531 6.884 -12.632 1.00 97.94 93 LYS A CA 1
ATOM 756 C C . LYS A 1 93 ? 17.348 6.151 -13.699 1.00 97.94 93 LYS A C 1
ATOM 758 O O . LYS A 1 93 ? 17.985 6.810 -14.519 1.00 97.94 93 LYS A O 1
ATOM 763 N N . VAL A 1 94 ? 17.307 4.819 -13.716 1.00 98.12 94 VAL A N 1
ATOM 764 C CA . VAL A 1 94 ? 17.983 3.998 -14.737 1.00 98.12 94 VAL A CA 1
ATOM 765 C C . VAL A 1 94 ? 17.385 4.250 -16.121 1.00 98.12 94 VAL A C 1
ATOM 767 O O . VAL A 1 94 ? 18.125 4.537 -17.058 1.00 98.12 94 VAL A O 1
ATOM 770 N N . ILE A 1 95 ? 16.055 4.249 -16.239 1.00 98.06 95 ILE A N 1
ATOM 771 C CA . ILE A 1 95 ? 15.360 4.507 -17.511 1.00 98.06 95 ILE A CA 1
ATOM 772 C C . ILE A 1 95 ? 15.709 5.894 -18.063 1.00 98.06 95 ILE A C 1
ATOM 774 O O . ILE A 1 95 ? 15.977 6.038 -19.253 1.00 98.06 95 ILE A O 1
ATOM 778 N N . ARG A 1 96 ? 15.762 6.926 -17.210 1.00 97.94 96 ARG A N 1
ATOM 779 C CA . ARG A 1 96 ? 16.157 8.280 -17.633 1.00 97.94 96 ARG A CA 1
ATOM 780 C C . ARG A 1 96 ? 17.577 8.321 -18.195 1.00 97.94 96 ARG A C 1
ATOM 782 O O . ARG A 1 96 ? 17.792 8.978 -19.208 1.00 97.94 96 ARG A O 1
ATOM 789 N N . LYS A 1 97 ? 18.521 7.607 -17.572 1.00 97.62 97 LYS A N 1
ATOM 790 C CA . LYS A 1 97 ? 19.895 7.489 -18.084 1.00 97.62 97 LYS A CA 1
ATOM 791 C C . LYS A 1 97 ? 19.929 6.777 -19.433 1.00 97.62 97 LYS A C 1
ATOM 793 O O . LYS A 1 97 ? 20.510 7.307 -20.372 1.00 97.62 97 LYS A O 1
ATOM 798 N N . ALA A 1 98 ? 19.258 5.631 -19.544 1.00 98.00 98 ALA A N 1
ATOM 799 C CA . ALA A 1 98 ? 19.178 4.875 -20.792 1.00 98.00 98 ALA A CA 1
ATOM 800 C C . ALA A 1 98 ? 18.564 5.711 -21.927 1.00 98.00 98 ALA A C 1
ATOM 802 O O . ALA A 1 98 ? 19.072 5.705 -23.045 1.00 98.00 98 ALA A O 1
ATOM 803 N N . LYS A 1 99 ? 17.526 6.504 -21.628 1.00 98.12 99 LYS A N 1
ATOM 804 C CA . LYS A 1 99 ? 16.919 7.444 -22.580 1.00 98.12 99 LYS A CA 1
ATOM 805 C C . LYS A 1 99 ? 17.903 8.517 -23.056 1.00 98.12 99 LYS A C 1
ATOM 807 O O . LYS A 1 99 ? 17.834 8.894 -24.219 1.00 98.12 99 LYS A O 1
ATOM 812 N N . GLY A 1 100 ? 18.774 9.018 -22.178 1.00 97.62 100 GLY A N 1
ATOM 813 C CA . GLY A 1 100 ? 19.846 9.946 -22.552 1.00 97.62 100 GLY A CA 1
ATOM 814 C C . GLY A 1 100 ? 20.817 9.300 -23.536 1.00 97.62 100 GLY A C 1
ATOM 815 O O . GLY A 1 100 ? 20.906 9.743 -24.672 1.00 97.62 100 GLY A O 1
ATOM 816 N N . ILE A 1 101 ? 21.406 8.167 -23.143 1.00 97.56 101 ILE A N 1
ATOM 817 C CA . ILE A 1 101 ? 22.363 7.413 -23.971 1.00 97.56 101 ILE A CA 1
ATOM 818 C C . ILE A 1 101 ? 21.765 7.055 -25.337 1.00 97.56 101 ILE A C 1
ATOM 820 O O . ILE A 1 101 ? 22.418 7.200 -26.360 1.00 97.56 101 ILE A O 1
ATOM 824 N N . THR A 1 102 ? 20.502 6.622 -25.376 1.00 98.00 102 THR A N 1
ATOM 825 C CA . THR A 1 102 ? 19.831 6.264 -26.637 1.00 98.00 102 THR A CA 1
ATOM 826 C C . THR A 1 102 ? 19.722 7.460 -27.584 1.00 98.00 102 THR A C 1
ATOM 828 O O . THR A 1 102 ? 19.874 7.296 -28.789 1.00 98.00 102 THR A O 1
ATOM 831 N N . LYS A 1 103 ? 19.477 8.670 -27.062 1.00 98.00 103 LYS A N 1
ATOM 832 C CA . LYS A 1 103 ? 19.447 9.885 -27.888 1.00 98.00 103 LYS A CA 1
ATOM 833 C C . LYS A 1 103 ? 20.826 10.223 -28.443 1.00 98.00 103 LYS A C 1
ATOM 835 O O . LYS A 1 103 ? 20.916 10.577 -29.613 1.00 98.00 103 LYS A O 1
ATOM 840 N N . ASP A 1 104 ? 21.860 10.101 -27.614 1.00 97.81 104 ASP A N 1
ATOM 841 C CA . ASP A 1 104 ? 23.239 10.378 -28.023 1.00 97.81 104 ASP A CA 1
ATOM 842 C C . ASP A 1 104 ? 23.676 9.406 -29.132 1.00 97.81 104 ASP A C 1
ATOM 844 O O . ASP A 1 104 ? 24.191 9.834 -30.162 1.00 97.81 104 ASP A O 1
ATOM 848 N N . LEU A 1 105 ? 23.363 8.114 -28.978 1.00 97.75 105 LEU A N 1
ATOM 849 C CA . LEU A 1 105 ? 23.642 7.088 -29.987 1.00 97.75 105 LEU A CA 1
ATOM 850 C C . LEU A 1 105 ? 22.867 7.304 -31.292 1.00 97.75 105 LEU A C 1
ATOM 852 O O . LEU A 1 105 ? 23.418 7.085 -32.367 1.00 97.75 105 LEU A O 1
ATOM 856 N N . GLU A 1 106 ? 21.603 7.733 -31.233 1.00 97.69 106 GLU A N 1
ATOM 857 C CA . GLU A 1 106 ? 20.841 8.031 -32.453 1.00 97.69 106 GLU A CA 1
ATOM 858 C C . GLU A 1 106 ? 21.443 9.230 -33.204 1.00 97.69 106 GLU A C 1
ATOM 860 O O . GLU A 1 106 ? 21.519 9.210 -34.431 1.00 97.69 106 GLU A O 1
ATOM 865 N N . ALA A 1 107 ? 21.937 10.243 -32.483 1.00 96.88 107 ALA A N 1
ATOM 866 C CA . ALA A 1 107 ? 22.636 11.374 -33.089 1.00 96.88 107 ALA A CA 1
ATOM 867 C C . ALA A 1 107 ? 23.973 10.955 -33.728 1.00 96.88 107 ALA A C 1
ATOM 869 O O . ALA A 1 107 ? 24.261 11.348 -34.859 1.00 96.88 107 ALA A O 1
ATOM 870 N N . GLU A 1 108 ? 24.769 10.127 -33.045 1.00 96.38 108 GLU A N 1
ATOM 871 C CA . GLU A 1 108 ? 26.021 9.580 -33.585 1.00 96.38 108 GLU A CA 1
ATOM 872 C C . GLU A 1 108 ? 25.769 8.725 -34.832 1.00 96.38 108 GLU A C 1
ATOM 874 O O . GLU A 1 108 ? 26.454 8.876 -35.843 1.00 96.38 108 GLU A O 1
ATOM 879 N N . LYS A 1 109 ? 24.742 7.871 -34.800 1.00 97.00 109 LYS A N 1
ATOM 880 C CA . LYS A 1 109 ? 24.345 7.033 -35.934 1.00 97.00 109 LYS A CA 1
ATOM 881 C C . LYS A 1 109 ? 24.073 7.868 -37.185 1.00 97.00 109 LYS A C 1
ATOM 883 O O . LYS A 1 109 ? 24.581 7.512 -38.245 1.00 97.00 109 LYS A O 1
ATOM 888 N N . VAL A 1 110 ? 23.332 8.976 -37.069 1.00 95.00 110 VAL A N 1
ATOM 889 C CA . VAL A 1 110 ? 23.084 9.894 -38.197 1.00 95.00 110 VAL A CA 1
ATOM 890 C C . VAL A 1 110 ? 24.405 10.431 -38.757 1.00 95.00 110 VAL A C 1
ATOM 892 O O . VAL A 1 110 ? 24.660 10.291 -39.954 1.00 95.00 110 VAL A O 1
ATOM 895 N N . GLN A 1 111 ? 25.294 10.938 -37.896 1.00 93.19 111 GLN A N 1
ATOM 896 C CA . GLN A 1 111 ? 26.598 11.465 -38.324 1.00 93.19 111 GLN A CA 1
ATOM 897 C C . GLN A 1 111 ? 27.451 10.412 -39.043 1.00 93.19 111 GLN A C 1
ATOM 899 O O . GLN A 1 111 ? 28.045 10.687 -40.085 1.00 93.19 111 GLN A O 1
ATOM 904 N N . VAL A 1 112 ? 27.500 9.188 -38.512 1.00 93.62 112 VAL A N 1
ATOM 905 C C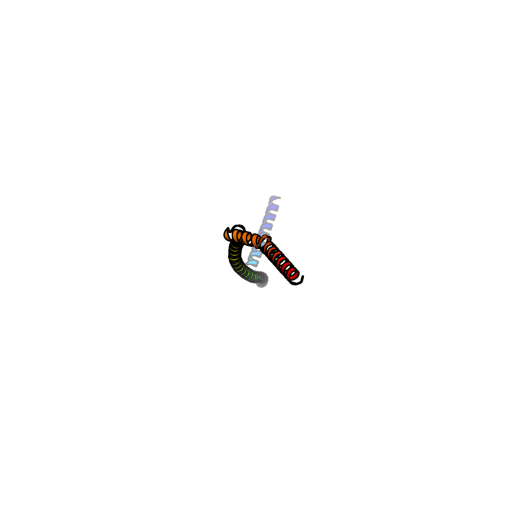A . VAL A 1 112 ? 28.258 8.084 -39.115 1.00 93.62 112 VAL A CA 1
ATOM 906 C C . VAL A 1 112 ? 27.678 7.698 -40.476 1.00 93.62 112 VAL A C 1
ATOM 908 O O . VAL A 1 112 ? 28.445 7.429 -41.399 1.00 93.62 112 VAL A O 1
ATOM 911 N N . THR A 1 113 ? 26.351 7.708 -40.637 1.00 91.94 113 THR A N 1
ATOM 912 C CA . THR A 1 113 ? 25.710 7.387 -41.923 1.00 91.94 113 THR A CA 1
ATOM 913 C C . THR A 1 113 ? 25.903 8.458 -42.998 1.00 91.94 113 THR A C 1
ATOM 915 O O . THR A 1 113 ? 25.990 8.116 -44.175 1.00 91.94 113 THR A O 1
ATOM 918 N N . GLU A 1 114 ? 26.016 9.733 -42.623 1.00 92.12 114 GLU A N 1
ATOM 919 C CA . GLU A 1 114 ? 26.252 10.842 -43.562 1.00 92.12 114 GLU A CA 1
ATOM 920 C C . GLU A 1 114 ? 27.730 10.975 -43.960 1.00 92.12 114 GLU A C 1
ATOM 922 O O . GLU A 1 114 ? 28.059 11.526 -45.016 1.00 92.12 114 GLU A O 1
ATOM 927 N N . LYS A 1 115 ? 28.646 10.437 -43.145 1.00 90.06 115 LYS A N 1
ATOM 928 C CA . LYS A 1 115 ? 30.091 10.568 -43.355 1.00 90.06 115 LYS A CA 1
ATOM 929 C C . LYS A 1 115 ? 30.556 10.085 -44.739 1.00 90.06 115 LYS A C 1
ATOM 931 O O . LYS A 1 115 ? 31.230 10.860 -45.403 1.00 90.06 115 LYS A O 1
ATOM 936 N N . PRO A 1 116 ? 30.170 8.908 -45.271 1.00 88.75 116 PRO A N 1
ATOM 937 C CA . PRO A 1 116 ? 30.602 8.487 -46.610 1.00 88.75 116 PRO A CA 1
ATOM 938 C C . PRO A 1 116 ? 30.104 9.387 -47.753 1.00 88.75 116 PRO A C 1
ATOM 940 O O . PRO A 1 116 ? 30.674 9.366 -48.840 1.00 88.75 116 PRO A O 1
ATOM 943 N N . GLN A 1 117 ? 29.030 10.155 -47.536 1.00 87.94 117 GLN A N 1
ATOM 944 C CA . GLN A 1 117 ? 28.498 11.093 -48.531 1.00 87.94 117 GLN A CA 1
ATOM 945 C C . GLN A 1 117 ? 29.253 12.425 -48.546 1.00 87.94 117 GLN A C 1
ATOM 947 O O . GLN A 1 117 ? 29.213 13.141 -49.542 1.00 87.94 117 GLN A O 1
ATOM 952 N N . THR A 1 118 ? 29.918 12.760 -47.443 1.00 88.44 118 THR A N 1
ATOM 953 C CA . THR A 1 118 ? 30.625 14.032 -47.245 1.00 88.44 118 THR A CA 1
ATOM 954 C C . THR A 1 118 ? 32.143 13.865 -47.226 1.00 88.44 118 THR A C 1
ATOM 956 O O . THR A 1 118 ? 32.866 14.835 -47.447 1.00 88.44 118 THR A O 1
ATOM 959 N N . ASP A 1 119 ? 32.634 12.647 -46.994 1.00 93.38 119 ASP A N 1
ATOM 960 C CA . ASP A 1 119 ? 34.052 12.325 -46.921 1.00 93.38 119 ASP A CA 1
ATOM 961 C C . ASP A 1 119 ? 34.728 12.477 -48.300 1.00 93.38 119 ASP A C 1
ATOM 963 O O . ASP A 1 119 ? 34.317 11.823 -49.268 1.00 93.38 119 ASP A O 1
ATOM 967 N N . PRO A 1 120 ? 35.771 13.323 -48.416 1.00 92.75 120 PRO A N 1
ATOM 968 C CA . PRO A 1 120 ? 36.425 13.594 -49.693 1.00 92.75 120 PRO A CA 1
ATOM 969 C C . PRO A 1 120 ? 37.040 12.357 -50.351 1.00 92.75 120 PRO A C 1
ATOM 971 O O . PRO A 1 120 ? 37.029 12.254 -51.578 1.00 92.75 120 PRO A O 1
ATOM 974 N N . GLU A 1 121 ? 37.563 11.418 -49.560 1.00 94.44 121 GLU A N 1
ATOM 975 C CA . GLU A 1 121 ? 38.193 10.203 -50.075 1.00 94.44 121 GLU A CA 1
ATOM 976 C C . GLU A 1 121 ? 37.128 9.231 -50.595 1.00 94.44 121 GLU A C 1
ATOM 978 O O . GLU A 1 121 ? 37.259 8.710 -51.705 1.00 94.44 121 GLU A O 1
ATOM 983 N N . CYS A 1 122 ? 36.022 9.055 -49.860 1.00 92.12 122 CYS A N 1
ATOM 984 C CA . CYS A 1 122 ? 34.863 8.295 -50.335 1.00 92.12 122 CYS A CA 1
ATOM 985 C C . CYS A 1 122 ? 34.289 8.879 -51.633 1.00 92.12 122 CYS A C 1
ATOM 987 O O . CYS A 1 122 ? 33.987 8.129 -52.563 1.00 92.12 122 CYS A O 1
ATOM 989 N N . LEU A 1 123 ? 34.171 10.207 -51.729 1.00 93.38 123 LEU A N 1
ATOM 990 C CA . LEU A 1 123 ? 33.706 10.884 -52.942 1.00 93.38 123 LEU A CA 1
ATOM 991 C C . LEU A 1 123 ? 34.674 10.700 -54.117 1.00 93.38 123 LEU A C 1
ATOM 993 O O . LEU A 1 123 ? 34.227 10.429 -55.235 1.00 93.38 123 LEU A O 1
ATOM 997 N N . ARG A 1 124 ? 35.989 10.799 -53.874 1.00 94.75 124 ARG A N 1
ATOM 998 C CA . ARG A 1 124 ? 37.023 10.557 -54.891 1.00 94.75 124 ARG A CA 1
ATOM 999 C C . ARG A 1 124 ? 36.925 9.137 -55.440 1.00 94.75 124 ARG A C 1
ATOM 1001 O O . ARG A 1 124 ? 36.823 8.968 -56.651 1.00 94.75 124 ARG A O 1
ATOM 1008 N N . LEU A 1 125 ? 36.896 8.141 -54.554 1.00 92.38 125 LEU A N 1
ATOM 1009 C CA . LEU A 1 125 ? 36.795 6.727 -54.924 1.00 92.38 125 LEU A CA 1
ATOM 1010 C C . LEU A 1 125 ? 35.482 6.416 -55.652 1.00 92.38 125 LEU A C 1
ATOM 1012 O O . LEU A 1 125 ? 35.480 5.663 -56.622 1.00 92.38 125 LEU A O 1
ATOM 1016 N N . LYS A 1 126 ? 34.363 7.020 -55.232 1.00 89.94 126 LYS A N 1
ATOM 1017 C CA . LYS A 1 126 ? 33.074 6.870 -55.919 1.00 89.94 126 LYS A CA 1
ATOM 1018 C C . LYS A 1 126 ? 33.135 7.398 -57.354 1.00 89.94 126 LYS A C 1
ATOM 1020 O O . LYS A 1 126 ? 32.651 6.726 -58.259 1.00 89.94 126 LYS A O 1
ATOM 1025 N N . LYS A 1 127 ? 33.733 8.575 -57.564 1.00 89.44 127 LYS A N 1
ATOM 1026 C CA . LYS A 1 127 ? 33.912 9.160 -58.902 1.00 89.44 127 LYS A CA 1
ATOM 1027 C C . LYS A 1 127 ? 34.826 8.304 -59.773 1.00 89.44 127 LYS A C 1
ATOM 1029 O O . LYS A 1 127 ? 34.524 8.077 -60.937 1.00 89.44 127 LYS A O 1
ATOM 1034 N N . GLU A 1 128 ? 35.927 7.826 -59.204 1.00 88.94 128 GLU A N 1
ATOM 1035 C CA . GLU A 1 128 ? 36.842 6.920 -59.893 1.00 88.94 128 GLU A CA 1
ATOM 1036 C C . GLU A 1 128 ? 36.116 5.645 -60.346 1.00 88.94 128 GLU A C 1
ATOM 1038 O O . GLU A 1 128 ? 36.200 5.280 -61.515 1.00 88.94 128 GLU A O 1
ATOM 1043 N N . LEU A 1 129 ? 35.320 5.024 -59.470 1.00 87.00 129 LEU A N 1
ATOM 1044 C CA . LEU A 1 129 ? 34.535 3.835 -59.805 1.00 87.00 129 LEU A CA 1
ATOM 1045 C C . LEU A 1 129 ? 33.496 4.081 -60.911 1.00 87.00 129 LEU A C 1
ATOM 1047 O O . LEU A 1 129 ? 33.284 3.195 -61.736 1.00 87.00 129 LEU A O 1
ATOM 1051 N N . GLU A 1 130 ? 32.843 5.244 -60.922 1.00 86.25 130 GLU A N 1
ATOM 1052 C CA . GLU A 1 130 ? 31.893 5.616 -61.981 1.00 86.25 130 GLU A CA 1
ATOM 1053 C C . GLU A 1 130 ? 32.604 5.707 -63.340 1.00 86.25 130 GLU A C 1
ATOM 1055 O O . GLU A 1 130 ? 32.189 5.062 -64.300 1.00 86.25 130 GLU A O 1
ATOM 1060 N N . ASN A 1 131 ? 33.759 6.381 -63.386 1.00 79.00 131 ASN A N 1
ATOM 1061 C CA . ASN A 1 131 ? 34.571 6.498 -64.600 1.00 79.00 131 ASN A CA 1
ATOM 1062 C C . ASN A 1 131 ? 35.041 5.130 -65.136 1.00 79.00 131 ASN A C 1
ATOM 1064 O O . ASN A 1 131 ? 35.112 4.924 -66.346 1.00 79.00 131 ASN A O 1
ATOM 1068 N N . TYR A 1 132 ? 35.356 4.174 -64.252 1.00 73.88 132 TYR A N 1
ATOM 1069 C CA . TYR A 1 132 ? 35.755 2.819 -64.662 1.00 73.88 132 TYR A CA 1
ATOM 1070 C C . TYR A 1 132 ? 34.631 2.028 -65.347 1.00 73.88 132 TYR A C 1
ATOM 1072 O O . TYR A 1 132 ? 34.920 1.069 -66.064 1.00 73.88 132 TYR A O 1
ATOM 1080 N N . LYS A 1 133 ? 33.361 2.375 -65.115 1.00 66.38 133 LYS A N 1
ATOM 1081 C CA . LYS A 1 133 ? 32.223 1.644 -65.686 1.00 66.38 133 LYS A CA 1
ATOM 1082 C C . LYS A 1 133 ? 31.843 2.121 -67.078 1.00 66.38 133 LYS A C 1
ATOM 1084 O O . LYS A 1 133 ? 31.445 1.284 -67.879 1.00 66.38 133 LYS A O 1
ATOM 1089 N N . GLU A 1 134 ? 31.954 3.416 -67.342 1.00 61.19 134 GLU A N 1
ATOM 1090 C CA . GLU A 1 134 ? 31.401 4.013 -68.560 1.00 61.19 134 GLU A CA 1
ATOM 1091 C C . GLU A 1 134 ? 32.420 4.009 -69.711 1.00 61.19 134 GLU A C 1
ATOM 1093 O O . GLU A 1 134 ? 32.111 3.529 -70.793 1.00 61.19 134 GLU A O 1
ATOM 1098 N N . ASP A 1 135 ? 33.681 4.383 -69.463 1.00 63.53 135 ASP A N 1
ATOM 1099 C CA . ASP A 1 135 ? 34.639 4.596 -70.562 1.00 63.53 135 ASP A CA 1
ATOM 1100 C C . ASP A 1 135 ? 35.646 3.451 -70.762 1.00 63.53 135 ASP A C 1
ATOM 1102 O O . ASP A 1 135 ? 36.137 3.214 -71.866 1.00 63.53 135 ASP A O 1
ATOM 1106 N N . HIS A 1 136 ? 36.006 2.728 -69.698 1.00 70.06 136 HIS A N 1
ATOM 1107 C CA . HIS A 1 136 ? 37.163 1.827 -69.746 1.00 70.06 136 HIS A CA 1
ATOM 1108 C C . HIS A 1 136 ? 36.850 0.479 -70.407 1.00 70.06 136 HIS A C 1
ATOM 1110 O O . HIS A 1 136 ? 37.627 -0.017 -71.224 1.00 70.06 136 HIS A O 1
ATOM 1116 N N . TRP A 1 137 ? 35.713 -0.136 -70.074 1.00 73.94 137 TRP A N 1
ATOM 1117 C CA . TRP A 1 137 ? 35.358 -1.442 -70.634 1.00 73.94 137 TRP A CA 1
ATOM 1118 C C . TRP A 1 137 ? 34.862 -1.349 -72.069 1.00 73.94 137 TRP A C 1
ATOM 1120 O O . TRP A 1 137 ? 35.181 -2.231 -72.864 1.00 73.94 137 TRP A O 1
ATOM 1130 N N . GLU A 1 138 ? 34.135 -0.290 -72.415 1.00 78.31 138 GLU A N 1
ATOM 1131 C CA . GLU A 1 138 ? 33.626 -0.093 -73.770 1.00 78.31 138 GLU A CA 1
ATOM 1132 C C . GLU A 1 138 ? 34.779 0.145 -74.751 1.00 78.31 138 GLU A C 1
ATOM 1134 O O . GLU A 1 138 ? 34.898 -0.573 -75.742 1.00 78.31 138 GLU A O 1
ATOM 1139 N N . ASN A 1 139 ? 35.731 1.010 -74.395 1.00 80.94 139 ASN A N 1
ATOM 1140 C CA . ASN A 1 139 ? 36.915 1.279 -75.209 1.00 80.94 139 ASN A CA 1
ATOM 1141 C C . ASN A 1 139 ? 37.835 0.046 -75.357 1.00 80.94 139 ASN A C 1
ATOM 1143 O O . ASN A 1 139 ? 38.341 -0.246 -76.442 1.00 80.94 139 ASN A O 1
ATOM 1147 N N . ILE A 1 140 ? 38.004 -0.753 -74.294 1.00 83.31 140 ILE A N 1
ATOM 1148 C CA . ILE A 1 140 ? 38.725 -2.036 -74.387 1.00 83.31 140 ILE A CA 1
ATOM 1149 C C . ILE A 1 140 ? 37.986 -3.021 -75.301 1.00 83.31 140 ILE A C 1
ATOM 1151 O O . ILE A 1 140 ? 38.619 -3.689 -76.121 1.00 83.31 140 ILE A O 1
ATOM 1155 N N . CYS A 1 141 ? 36.657 -3.113 -75.198 1.00 83.56 141 CYS A N 1
ATOM 1156 C CA . CYS A 1 141 ? 35.859 -3.975 -76.069 1.00 83.56 141 CYS A CA 1
ATOM 1157 C C . CYS A 1 141 ? 35.954 -3.550 -77.539 1.00 83.56 141 CYS A C 1
ATOM 1159 O O . CYS A 1 141 ? 36.067 -4.411 -78.412 1.00 83.56 141 CYS A O 1
ATOM 1161 N N . GLU A 1 142 ? 35.926 -2.248 -77.821 1.00 87.38 142 GLU A N 1
ATOM 1162 C CA . GLU A 1 142 ? 36.105 -1.703 -79.167 1.00 87.38 142 GLU A CA 1
ATOM 1163 C C . GLU A 1 142 ? 37.513 -1.964 -79.705 1.00 87.38 142 GLU A C 1
ATOM 1165 O O . GLU A 1 142 ? 37.654 -2.424 -80.837 1.00 87.38 142 GLU A O 1
ATOM 1170 N N . THR A 1 143 ? 38.547 -1.772 -78.883 1.00 92.12 143 THR A N 1
ATOM 1171 C CA . THR A 1 143 ? 39.941 -2.065 -79.253 1.00 92.12 143 THR A CA 1
ATOM 1172 C C . THR A 1 143 ? 40.128 -3.542 -79.595 1.00 92.12 143 THR A C 1
ATOM 1174 O O . THR A 1 143 ? 40.698 -3.882 -80.627 1.00 92.12 143 THR A O 1
ATOM 1177 N N . PHE A 1 144 ? 39.598 -4.457 -78.780 1.00 91.69 144 PHE A N 1
ATOM 1178 C CA . PHE A 1 144 ? 39.660 -5.880 -79.112 1.00 91.69 144 PHE A CA 1
ATOM 1179 C C . PHE A 1 144 ? 38.847 -6.228 -80.359 1.00 91.69 144 PHE A C 1
ATOM 1181 O O . PHE A 1 144 ? 39.253 -7.101 -81.125 1.00 91.69 144 PHE A O 1
ATOM 1188 N N . ARG A 1 145 ? 37.714 -5.557 -80.595 1.00 93.06 145 ARG A N 1
ATOM 1189 C CA . ARG A 1 145 ? 36.906 -5.771 -81.800 1.00 93.06 145 ARG A CA 1
ATOM 1190 C C . ARG A 1 145 ? 37.672 -5.375 -83.062 1.00 93.06 145 ARG A C 1
ATOM 1192 O O . ARG A 1 145 ? 37.705 -6.167 -84.002 1.00 93.06 145 ARG A O 1
ATOM 1199 N N . THR A 1 146 ? 38.326 -4.215 -83.065 1.00 92.44 146 THR A N 1
ATOM 1200 C CA . THR A 1 146 ? 39.127 -3.754 -84.210 1.00 92.44 146 THR A CA 1
ATOM 1201 C C . THR A 1 146 ? 40.351 -4.639 -84.443 1.00 92.44 146 THR A C 1
ATOM 1203 O O . THR A 1 146 ? 40.620 -5.012 -85.584 1.00 92.44 146 THR A O 1
ATOM 1206 N N . GLU A 1 147 ? 41.041 -5.071 -83.385 1.00 93.94 147 GLU A N 1
ATOM 1207 C CA . GLU A 1 147 ? 42.162 -6.017 -83.479 1.00 93.94 147 GLU A CA 1
ATOM 1208 C C . GLU A 1 147 ? 41.723 -7.351 -84.118 1.00 93.94 147 GLU A C 1
ATOM 1210 O O . GLU A 1 147 ? 42.365 -7.864 -85.037 1.00 93.94 147 GLU A O 1
ATOM 1215 N N . ILE A 1 148 ? 40.577 -7.898 -83.691 1.00 93.75 148 ILE A N 1
ATOM 1216 C CA . ILE A 1 148 ? 40.003 -9.120 -84.275 1.00 93.75 148 ILE A CA 1
ATOM 1217 C C . ILE A 1 148 ? 39.686 -8.921 -85.763 1.00 93.75 148 ILE A C 1
ATOM 1219 O O . ILE A 1 148 ? 39.971 -9.810 -86.569 1.00 93.75 148 ILE A O 1
ATOM 1223 N N . GLU A 1 149 ? 39.106 -7.784 -86.148 1.00 92.44 149 GLU A N 1
ATOM 1224 C CA . GLU A 1 149 ? 38.796 -7.468 -87.548 1.00 92.44 149 GLU A CA 1
ATOM 1225 C C . GLU A 1 149 ? 40.059 -7.383 -88.416 1.00 92.44 149 GLU A C 1
ATOM 1227 O O . GLU A 1 149 ? 40.085 -7.946 -89.515 1.00 92.44 149 GLU A O 1
ATOM 1232 N N . ILE A 1 150 ? 41.123 -6.746 -87.914 1.00 92.62 150 ILE A N 1
ATOM 1233 C CA . ILE A 1 150 ? 42.428 -6.673 -88.587 1.00 92.62 150 ILE A CA 1
ATOM 1234 C C . ILE A 1 150 ? 42.978 -8.081 -88.823 1.00 92.62 150 ILE A C 1
ATOM 1236 O O . ILE A 1 150 ? 43.264 -8.445 -89.967 1.00 92.62 150 ILE A O 1
ATOM 1240 N N . LEU A 1 151 ? 43.034 -8.911 -87.780 1.00 92.88 151 LEU A N 1
ATOM 1241 C CA . LEU A 1 151 ? 43.534 -10.285 -87.878 1.00 92.88 1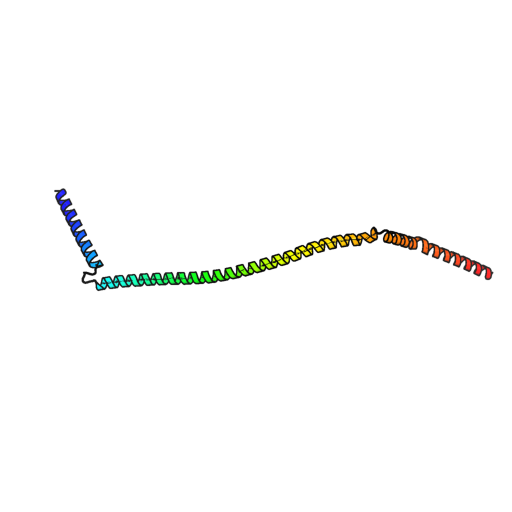51 LEU A CA 1
ATOM 1242 C C . LEU A 1 151 ? 42.697 -11.143 -88.841 1.00 92.88 151 LEU A C 1
ATOM 1244 O O . LEU A 1 151 ? 43.231 -11.965 -89.590 1.00 92.88 151 LEU A O 1
ATOM 1248 N N . GLN A 1 152 ? 41.376 -10.951 -88.875 1.00 88.75 152 GLN A N 1
ATOM 1249 C CA . GLN A 1 152 ? 40.506 -11.629 -89.839 1.00 88.75 152 GLN A CA 1
ATOM 1250 C C . GLN A 1 152 ? 40.760 -11.170 -91.282 1.00 88.75 152 GLN A C 1
ATOM 1252 O O . GLN A 1 152 ? 40.708 -11.997 -92.199 1.00 88.75 152 GLN A O 1
ATOM 1257 N N . MET A 1 153 ? 41.032 -9.882 -91.504 1.00 88.50 153 MET A N 1
ATOM 1258 C CA . MET A 1 153 ? 41.389 -9.350 -92.822 1.00 88.50 153 MET A CA 1
ATOM 1259 C C . MET A 1 153 ? 42.748 -9.867 -93.299 1.00 88.50 153 MET A C 1
ATOM 1261 O O . MET A 1 153 ? 42.867 -10.271 -94.455 1.00 88.50 153 MET A O 1
ATOM 1265 N N . GLU A 1 154 ? 43.753 -9.915 -92.427 1.00 85.88 154 GLU A N 1
ATOM 1266 C CA . GLU A 1 154 ? 45.062 -10.499 -92.741 1.00 85.88 154 GLU A CA 1
ATOM 1267 C C . GLU A 1 154 ? 44.953 -11.988 -93.062 1.00 85.88 154 GLU A C 1
ATOM 1269 O O . GLU A 1 154 ? 45.471 -12.443 -94.082 1.00 85.88 154 GLU A O 1
ATOM 1274 N N . LYS A 1 155 ? 44.182 -12.741 -92.268 1.00 81.94 155 LYS A N 1
ATOM 1275 C CA . LYS A 1 155 ? 43.883 -14.145 -92.563 1.00 81.94 155 LYS A CA 1
ATOM 1276 C C . LYS A 1 155 ? 43.219 -14.312 -93.931 1.00 81.94 155 LYS A C 1
ATOM 1278 O O . LYS A 1 155 ? 43.584 -15.223 -94.663 1.00 81.94 155 LYS A O 1
ATOM 1283 N N . LYS A 1 156 ? 42.262 -13.451 -94.302 1.00 77.62 156 LYS A N 1
ATOM 1284 C CA . LYS A 1 156 ? 41.637 -13.484 -95.638 1.00 77.62 156 LYS A CA 1
ATOM 1285 C C . LYS A 1 156 ? 42.644 -13.179 -96.753 1.00 77.62 156 LYS A C 1
ATOM 1287 O O . LYS A 1 156 ? 42.584 -13.839 -97.781 1.00 77.62 156 LYS A O 1
ATOM 1292 N N . LYS A 1 157 ? 43.582 -12.246 -96.548 1.00 73.62 157 LYS A N 1
ATOM 1293 C CA . LYS A 1 157 ? 44.659 -11.928 -97.509 1.00 73.62 157 LYS A CA 1
ATOM 1294 C C . LYS A 1 157 ? 45.686 -13.052 -97.688 1.00 73.62 157 LYS A C 1
ATOM 1296 O O . LYS A 1 157 ? 46.345 -13.084 -98.712 1.00 73.62 157 LYS A O 1
ATOM 1301 N N . LEU A 1 158 ? 45.841 -13.941 -96.708 1.00 68.81 158 LEU A N 1
ATOM 1302 C CA . LEU A 1 158 ? 46.717 -15.119 -96.786 1.00 68.81 158 LEU A CA 1
ATOM 1303 C C . LEU A 1 158 ? 46.052 -16.332 -97.467 1.00 68.81 158 LEU A C 1
ATOM 1305 O O . LEU A 1 158 ? 46.723 -17.328 -97.723 1.00 68.81 158 LEU A O 1
ATOM 1309 N N . VAL A 1 159 ? 44.737 -16.278 -97.712 1.00 60.34 159 VAL A N 1
ATOM 1310 C CA . VAL A 1 159 ? 43.926 -17.385 -98.258 1.00 60.34 159 VAL A CA 1
ATOM 1311 C C . VAL A 1 159 ? 43.476 -17.122 -99.712 1.00 60.34 159 VAL A C 1
ATOM 1313 O O . VAL A 1 159 ? 42.922 -18.018 -100.346 1.00 60.34 159 VAL A O 1
ATOM 1316 N N . PHE A 1 160 ? 43.763 -15.935 -100.258 1.00 47.53 160 PHE A N 1
ATOM 1317 C CA . PHE A 1 160 ? 43.629 -15.572 -101.676 1.00 47.53 160 PHE A CA 1
ATOM 1318 C C . PHE A 1 160 ? 45.001 -15.241 -102.262 1.00 47.53 160 PHE A C 1
ATOM 1320 O O . PHE A 1 160 ? 45.192 -15.510 -103.467 1.00 47.53 160 PHE A O 1
#

Foldseek 3Di:
DVVVVVVVVVVVVVVVVVVVVVVVVCLVVVVDPCSVVSVVVVVVVVVVVVVVVVVVVVVVVVVVVVVVVVVVVVVVVVVVVVVVVVVVVVVVVVVVVVVVVVVVVVVVVVVVVCCLVVPPVSVVVVVVVVVCPPPPVVVVVVVVVVVVVVVVVVVVVVVD

Organism: Apteryx owenii (NCBI:txid8824)

Radius of gyration: 61.65 Å; chains: 1; bounding box: 109×50×162 Å

=== Feature glossary ===
The record interleaves many kinds of information about one protein. Here is each kind framed as the question it answers.

Q: What known structures does this most resemble?
A: Structural nearest neighbors (via Foldseek easy-search vs the PDB). Reported per hit: target PDB id, E-value, and alignment TM-score. A TM-score above ~0.5 is the conventional threshold for 'same fold'.

Q: Where is each backbone atom in 3D?
A: The mmCIF table is the protein's shape written out atom by atom. For each backbone N, Cα, C, and carbonyl O, it records an (x, y, z) coordinate triple in Å plus the residue type, chain letter, and residue number.

Q: What are the backbone torsion angles?
A: The φ/ψ torsion pair specifies the backbone conformation at each residue. φ rotates about the N–Cα bond, ψ about the Cα–C bond. Steric clashes forbid most of the (φ, ψ) plane — the allowed regions (α-helix basin, β-sheet basin, left-handed helix) are the Ramachandran-allowed regions.

Q: Which residues are buried vs exposed?
A: Solvent-accessible surface area (SASA) is the area in Å² traced out by the centre of a 1.4 Å probe sphere (a water molecule) rolled over the protein's van der Waals surface (Shrake–Rupley / Lee–Richards construction). Buried residues have near-zero SASA; fully exposed residues can exceed 200 Å². The total SASA scales roughly with the number of surface residues.

Q: How confident is the AlphaFold model at each residue?
A: pLDDT is the predicted lDDT-Cα score: AlphaFo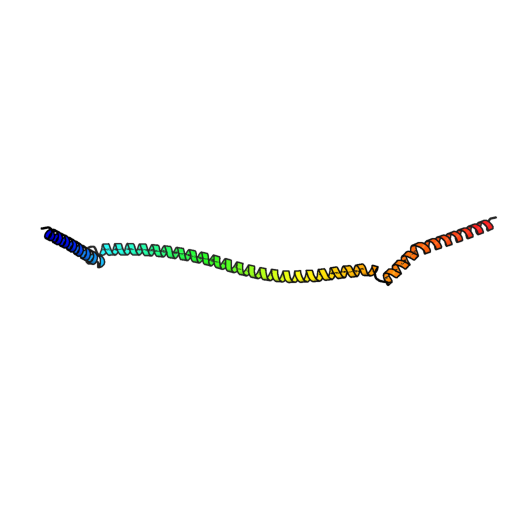ld's confidence that the local environment of each residue (all inter-atomic distances within 15 Å) is correctly placed. It is a per-residue number between 0 and 100, with higher meaning more reliable.

Q: What does the local fold look like, residue by residue?
A: 3Di is Foldseek's structural alphabet. Each residue is assigned one of twenty discrete states based on how its Cα sits relative to its spatial (not sequential) neighbors. Aligning 3Di strings finds structural homologs roughly as well as full 3D superposition, but orders of magnitude faster.

Q: How big and how compact is the whole molecule?
A: Radius of gyration (Rg) is the root-mean-square distance of Cα atoms from their centroid — a single number for overall size and compactness. A globular domain of N residues has Rg ≈ 2.2·N^0.38 Å; an extended or disordered chain has a much larger Rg. The Cα contact count is the number of residue pairs whose Cα atoms are within 8 Å and are more than four positions apart in sequence — a standard proxy for tertiary packing density. The bounding box is the smallest axis-aligned box enclosing all Cα atoms.

Q: Which residues are in helices, strands, or loops?
A: DSSP 8-state secondary structure assigns each residue one of H (α-helix), G (3₁₀-helix), I (π-helix), E (extended β-strand), B (isolated β-bridge), T (hydrogen-bonded turn), S (bend), or '-' (coil). The assignment is computed from backbone hydrogen-bond geometry via the Kabsch–Sander algorithm.

Q: How mobile is each atom in the crystal?
A: Crystallographic B-factors measure how much each atom's electron density is smeared out, in Å². They rise in mobile loops and surface residues and fall in the buried interior. In AlphaFold models this column is repurposed to hold pLDDT instead.

Q: What if only a Cα trace is available?
A: P-SEA three-state annotation labels each residue as helix, strand, or coil based purely on the geometry of the Cα trace. It serves as a fallback when the full backbone (and thus DSSP) is unavailable.

Q: What family and function is it annotated with?
A: Database cross-references. InterPro integrates a dozen domain/family signature databases into unified entries with residue-range hits. GO terms attach function/process/location labels with evidence codes. CATH codes position the fold in a four-level structural taxonomy. Organism is the NCBI-taxonomy species name.

Q: Are the domains correctly placed relative to each other?
A: Predicted Aligned Error (PAE) is an AlphaFold confidence matrix: entry (i, j) is the expected error in the position of residue j, in ångströms, when the prediction is superimposed on the true structure at residue i. Low PAE within a block of residues means that block is internally rigid and well-predicted; high PAE between two blocks means their relative placement is uncertain even if each block individually is confident.

Q: What do the diagnostic plots show?
A: Three diagnostic plots accompany the record. The Cα contact map visualizes the tertiary structure as a 2D adjacency matrix (8 Å cutoff, sequence-local contacts suppressed). The Ramachandran plot shows the distribution of backbone (φ, ψ) torsions, with points in the α and β basins reflecting secondary structure content. The PAE plot shows AlphaFold's inter-residue confidence as a color matrix.

Q: What is the amino-acid chain?
A: Primary structure: the covalent order of the twenty standard amino acids along the backbone. Two proteins with the same sequence will (almost always) fold to the same structure; two with 30% identity often share a fold but not the details.

Q: What do the rendered images show?
A: The six renders are orthographic views along the three Cartesian axes in both directions. Representation (cartoon, sticks, or surface) and color scheme (sequence-rainbow or by-chain) vary across proteins so the training set covers all the common visualization conventions.